Protein AF-A0A7I0J5X0-F1 (afdb_monomer)

Foldseek 3Di:
DVVLLVPADPLLNLLLLLQLLPQFWDFPLLSCQVRPDVNPVSVVSCVVSQQWDDPPGTIHGPDSVSSVVSPVPDDPVSNVVSVVSSVVSVVVPD

Structure (mmCIF, N/CA/C/O backbone):
data_AF-A0A7I0J5X0-F1
#
_entry.id   AF-A0A7I0J5X0-F1
#
loop_
_atom_site.group_PDB
_atom_site.id
_atom_site.type_symbol
_atom_site.label_atom_id
_atom_site.label_alt_id
_atom_site.label_comp_id
_atom_site.label_asym_id
_atom_site.label_entity_id
_atom_site.label_seq_id
_atom_site.pdbx_PDB_ins_code
_atom_site.Cartn_x
_atom_site.Cartn_y
_atom_site.Cartn_z
_atom_site.occupancy
_atom_site.B_iso_or_equiv
_atom_site.auth_seq_id
_atom_site.auth_comp_id
_atom_site.auth_asym_id
_atom_site.auth_atom_id
_atom_site.pdbx_PDB_model_num
ATOM 1 N N . VAL A 1 1 ? 12.648 -5.788 -6.626 1.00 71.81 1 VAL A N 1
ATOM 2 C CA . VAL A 1 1 ? 11.347 -5.218 -6.196 1.00 71.81 1 VAL A CA 1
ATOM 3 C C . VAL A 1 1 ? 11.176 -3.804 -6.726 1.00 71.81 1 VAL A C 1
ATOM 5 O O . VAL A 1 1 ? 10.257 -3.608 -7.502 1.00 71.81 1 VAL A O 1
ATOM 8 N N . LEU A 1 2 ? 12.074 -2.864 -6.403 1.00 74.12 2 LEU A N 1
ATOM 9 C CA . LEU A 1 2 ? 11.989 -1.469 -6.871 1.00 74.12 2 LEU A CA 1
ATOM 10 C C . LEU A 1 2 ? 11.906 -1.343 -8.402 1.00 74.12 2 LEU A C 1
ATOM 12 O O . LEU A 1 2 ? 10.944 -0.778 -8.896 1.00 74.12 2 LEU A O 1
ATOM 16 N N . ALA A 1 3 ? 12.775 -2.032 -9.149 1.00 80.19 3 ALA A N 1
ATOM 17 C CA . ALA A 1 3 ? 12.697 -2.073 -10.617 1.00 80.19 3 ALA A CA 1
ATOM 18 C C . ALA A 1 3 ? 11.378 -2.654 -11.173 1.00 80.19 3 ALA A C 1
ATOM 20 O O . ALA A 1 3 ? 11.012 -2.388 -12.309 1.00 80.19 3 ALA A O 1
ATOM 21 N N . ARG A 1 4 ? 10.648 -3.475 -10.401 1.00 82.06 4 ARG A N 1
ATOM 22 C CA . ARG A 1 4 ? 9.308 -3.943 -10.804 1.00 82.06 4 ARG A CA 1
ATOM 23 C C . ARG A 1 4 ? 8.247 -2.891 -10.491 1.00 82.06 4 ARG A C 1
ATOM 25 O O . ARG A 1 4 ? 7.351 -2.710 -11.301 1.00 82.06 4 ARG A O 1
ATOM 32 N N . ALA A 1 5 ? 8.379 -2.200 -9.359 1.00 82.06 5 ALA A N 1
ATOM 33 C CA . ALA A 1 5 ? 7.503 -1.102 -8.972 1.00 82.06 5 ALA A CA 1
ATOM 34 C C . ALA A 1 5 ? 7.627 0.107 -9.917 1.00 82.06 5 ALA A C 1
ATOM 36 O O . ALA A 1 5 ? 6.630 0.760 -10.184 1.00 82.06 5 ALA A O 1
ATOM 37 N N . GLU A 1 6 ? 8.811 0.375 -10.471 1.00 85.12 6 GLU A N 1
ATOM 38 C CA . GLU A 1 6 ? 9.036 1.436 -11.470 1.00 85.12 6 GLU A CA 1
ATOM 39 C C . GLU A 1 6 ? 8.360 1.168 -12.821 1.00 85.12 6 GLU A C 1
ATOM 41 O O . GLU A 1 6 ? 8.099 2.102 -13.570 1.00 85.12 6 GLU A O 1
ATOM 46 N N . ARG A 1 7 ? 8.055 -0.098 -13.134 1.00 88.81 7 ARG A N 1
ATOM 47 C CA . ARG A 1 7 ? 7.328 -0.479 -14.357 1.00 88.81 7 ARG A CA 1
ATOM 48 C C . ARG A 1 7 ? 5.812 -0.382 -14.206 1.00 88.81 7 ARG A C 1
ATOM 50 O O . ARG A 1 7 ? 5.109 -0.631 -15.180 1.00 88.81 7 ARG A O 1
ATOM 57 N N . LEU A 1 8 ? 5.324 -0.091 -13.000 1.00 91.75 8 LEU A N 1
ATOM 58 C CA . LEU A 1 8 ? 3.900 0.081 -12.760 1.00 91.75 8 LEU A CA 1
ATOM 59 C C . LEU A 1 8 ? 3.410 1.387 -13.375 1.00 91.75 8 LEU A C 1
ATOM 61 O O . LEU A 1 8 ? 4.120 2.396 -13.385 1.00 91.75 8 LEU A O 1
ATOM 65 N N . SER A 1 9 ? 2.151 1.394 -13.799 1.00 92.50 9 SER A N 1
ATOM 66 C CA . SER A 1 9 ? 1.440 2.636 -14.063 1.00 92.50 9 SER A CA 1
ATOM 67 C C . SER A 1 9 ? 1.471 3.554 -12.824 1.00 92.50 9 SER A C 1
ATOM 69 O O . SER A 1 9 ? 1.522 3.071 -11.685 1.00 92.50 9 SER A O 1
ATOM 71 N N . PRO A 1 10 ? 1.386 4.889 -12.989 1.00 90.25 10 PRO A N 1
ATOM 72 C CA . PRO A 1 10 ? 1.370 5.816 -11.852 1.00 90.25 10 PRO A CA 1
ATOM 73 C C . PRO A 1 10 ? 0.259 5.514 -10.831 1.00 90.25 10 PRO A C 1
ATOM 75 O O . PRO A 1 10 ? 0.443 5.687 -9.624 1.00 90.25 10 PRO A O 1
ATOM 78 N N . GLY A 1 11 ? -0.885 5.017 -11.315 1.00 89.56 11 GLY A N 1
ATOM 79 C CA . GLY A 1 11 ? -1.996 4.564 -10.483 1.00 89.56 11 GLY A CA 1
ATOM 80 C C . GLY A 1 11 ? -1.639 3.332 -9.653 1.00 89.56 11 GLY A C 1
ATOM 81 O O . GLY A 1 11 ? -1.759 3.360 -8.431 1.00 89.56 11 GLY A O 1
ATOM 82 N N . ALA A 1 12 ? -1.123 2.279 -10.290 1.00 91.88 12 ALA A N 1
ATOM 83 C CA . ALA A 1 12 ? -0.699 1.065 -9.596 1.00 91.88 12 ALA A CA 1
ATOM 84 C C . ALA A 1 12 ? 0.460 1.315 -8.621 1.00 91.88 12 ALA A C 1
ATOM 86 O O . ALA A 1 12 ? 0.451 0.790 -7.508 1.00 91.88 12 ALA A O 1
ATOM 87 N N . ARG A 1 13 ? 1.411 2.195 -8.962 1.00 92.69 13 ARG A N 1
ATOM 88 C CA . ARG A 1 13 ? 2.467 2.614 -8.029 1.00 92.69 13 ARG A CA 1
ATOM 89 C C . ARG A 1 13 ? 1.885 3.278 -6.780 1.00 92.69 13 ARG A C 1
ATOM 91 O O . ARG A 1 13 ? 2.295 2.923 -5.677 1.00 92.69 13 ARG A O 1
ATOM 98 N N . SER A 1 14 ? 0.910 4.172 -6.956 1.00 90.31 14 SER A N 1
ATOM 99 C CA . SER A 1 14 ? 0.222 4.845 -5.845 1.00 90.31 14 SER A CA 1
ATOM 100 C C . SER A 1 14 ? -0.553 3.859 -4.964 1.00 90.31 14 SER A C 1
ATOM 102 O O . SER A 1 14 ? -0.563 4.007 -3.744 1.00 90.31 14 SER A O 1
ATOM 104 N N . MET A 1 15 ? -1.164 2.826 -5.558 1.00 90.88 15 MET A N 1
ATOM 105 C CA . MET A 1 15 ? -1.806 1.746 -4.800 1.00 90.88 15 MET A CA 1
ATOM 106 C C . MET A 1 15 ? -0.788 0.923 -4.018 1.00 90.88 15 MET A C 1
ATOM 108 O O . MET A 1 15 ? -0.994 0.638 -2.843 1.00 90.88 15 MET A O 1
ATOM 112 N N . LEU A 1 16 ? 0.335 0.570 -4.643 1.00 93.19 16 LEU A N 1
ATOM 113 C CA . LEU A 1 16 ? 1.398 -0.178 -3.981 1.00 93.19 16 LEU A CA 1
ATOM 114 C C . LEU A 1 16 ? 1.963 0.593 -2.777 1.00 93.19 16 LEU A C 1
ATOM 116 O O . LEU A 1 16 ? 2.227 -0.001 -1.734 1.00 93.19 16 LEU A O 1
ATOM 120 N N . ASP A 1 17 ? 2.108 1.912 -2.911 1.00 93.06 17 ASP A N 1
ATOM 121 C CA . ASP A 1 17 ? 2.513 2.810 -1.827 1.00 93.06 17 ASP A CA 1
ATOM 122 C C . ASP A 1 17 ? 1.498 2.810 -0.677 1.00 93.06 17 ASP A C 1
ATOM 124 O O . ASP A 1 17 ? 1.889 2.646 0.481 1.00 93.06 17 ASP A O 1
ATOM 128 N N . ALA A 1 18 ? 0.203 2.900 -0.986 1.00 91.38 18 ALA A N 1
ATOM 129 C CA . ALA A 1 18 ? -0.863 2.832 0.011 1.00 91.38 18 ALA A CA 1
ATOM 130 C C . ALA A 1 18 ? -0.903 1.478 0.740 1.00 91.38 18 ALA A C 1
ATOM 132 O O . ALA A 1 18 ? -1.048 1.441 1.957 1.00 91.38 18 ALA A O 1
ATOM 133 N N . VAL A 1 19 ? -0.719 0.358 0.034 1.00 93.50 19 VAL A N 1
ATOM 134 C CA . VAL A 1 19 ? -0.675 -0.977 0.661 1.00 93.50 19 VAL A CA 1
ATOM 135 C C . VAL A 1 19 ? 0.581 -1.132 1.533 1.00 93.50 19 VAL A C 1
ATOM 137 O O . VAL A 1 19 ? 0.568 -1.875 2.511 1.00 93.50 19 VAL A O 1
ATOM 140 N N . SER A 1 20 ? 1.678 -0.427 1.224 1.00 94.69 20 SER A N 1
ATOM 141 C CA . SER A 1 20 ? 2.965 -0.6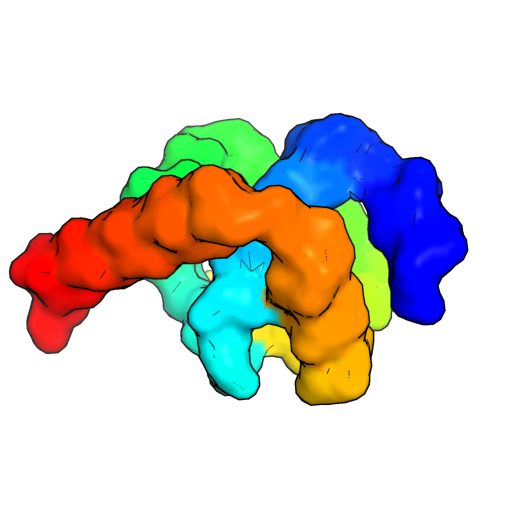17 1.913 1.00 94.69 20 SER A CA 1
ATOM 142 C C . SER A 1 20 ? 2.951 -0.244 3.395 1.00 94.69 20 SER A C 1
ATOM 144 O O . SER A 1 20 ? 3.742 -0.801 4.158 1.00 94.69 20 SER A O 1
ATOM 146 N N . VAL A 1 21 ? 2.035 0.630 3.826 1.00 93.44 21 VAL A N 1
ATOM 147 C CA . VAL A 1 21 ? 1.907 1.016 5.241 1.00 93.44 21 VAL A CA 1
ATOM 148 C C . VAL A 1 21 ? 1.188 -0.036 6.095 1.00 93.44 21 VAL A C 1
ATOM 150 O O . VAL A 1 21 ? 1.184 0.082 7.315 1.00 93.44 21 VAL A O 1
ATOM 153 N N . PHE A 1 22 ? 0.629 -1.088 5.485 1.00 91.31 22 PHE A N 1
ATOM 154 C CA . PHE A 1 22 ? -0.029 -2.191 6.190 1.00 91.31 22 PHE A CA 1
ATOM 155 C C . PHE A 1 22 ? 0.956 -3.347 6.433 1.00 91.31 22 PHE A C 1
ATOM 157 O O . PHE A 1 22 ? 1.332 -4.028 5.480 1.00 91.31 22 PHE A O 1
ATOM 164 N N . PRO A 1 23 ? 1.367 -3.642 7.684 1.00 83.38 23 PRO A N 1
ATOM 165 C CA . PRO A 1 23 ? 2.458 -4.586 7.963 1.00 83.38 23 PRO A CA 1
ATOM 166 C C . PRO A 1 23 ? 2.198 -6.048 7.582 1.00 83.38 23 PRO A C 1
ATOM 168 O O . PRO A 1 23 ? 3.138 -6.831 7.507 1.00 83.38 23 PRO A O 1
ATOM 171 N N . ARG A 1 24 ? 0.935 -6.451 7.415 1.00 85.44 24 ARG A N 1
ATOM 172 C CA . ARG A 1 24 ? 0.553 -7.841 7.113 1.00 85.44 24 ARG A CA 1
ATOM 173 C C . ARG A 1 24 ? -0.345 -7.907 5.896 1.00 85.44 24 ARG A C 1
ATOM 175 O O . ARG A 1 24 ? 0.020 -8.501 4.891 1.00 85.44 24 ARG A O 1
ATOM 182 N N . ARG A 1 25 ? -1.519 -7.300 6.014 1.00 90.00 25 ARG A N 1
ATOM 183 C CA . ARG A 1 25 ? -2.577 -7.334 5.018 1.00 90.00 25 ARG A CA 1
ATOM 184 C C . ARG A 1 25 ? -3.312 -6.006 5.045 1.00 90.00 25 ARG A C 1
ATOM 186 O O . ARG A 1 25 ? -3.545 -5.463 6.123 1.00 90.00 25 ARG A O 1
ATOM 193 N N . ALA A 1 26 ? -3.648 -5.510 3.867 1.00 90.62 26 ALA A N 1
ATOM 194 C CA . ALA A 1 26 ? -4.582 -4.421 3.685 1.00 90.62 26 ALA A CA 1
ATOM 195 C C . ALA A 1 26 ? -5.923 -5.023 3.258 1.00 90.62 26 ALA A C 1
ATOM 197 O O . ALA A 1 26 ? -6.053 -5.535 2.143 1.00 90.62 26 ALA A O 1
ATOM 198 N N . ASP A 1 27 ? -6.899 -5.012 4.157 1.00 89.62 27 ASP A N 1
ATOM 199 C CA . ASP A 1 27 ? -8.229 -5.529 3.853 1.00 89.62 27 ASP A CA 1
ATOM 200 C C . ASP A 1 27 ? -8.932 -4.654 2.805 1.00 89.62 27 ASP A C 1
ATOM 202 O O . ASP A 1 27 ? -8.692 -3.445 2.705 1.00 89.62 27 ASP A O 1
ATOM 206 N N . ALA A 1 28 ? -9.814 -5.258 2.007 1.00 84.81 28 ALA A N 1
ATOM 207 C CA . ALA A 1 28 ? -10.490 -4.572 0.907 1.00 84.81 28 ALA A CA 1
ATOM 208 C C . ALA A 1 28 ? -11.334 -3.378 1.388 1.00 84.81 28 ALA A C 1
ATOM 210 O O . ALA A 1 28 ? -11.375 -2.343 0.720 1.00 84.81 28 ALA A O 1
ATOM 211 N N . TRP A 1 29 ? -11.953 -3.489 2.569 1.00 84.56 29 TRP A N 1
ATOM 212 C CA . TRP A 1 29 ? -12.720 -2.402 3.181 1.00 84.56 29 TRP A CA 1
ATOM 213 C C . TRP A 1 29 ? -11.824 -1.199 3.524 1.00 84.56 29 TRP A C 1
ATOM 215 O O . TRP A 1 29 ? -12.193 -0.059 3.241 1.00 84.56 29 TRP A O 1
ATOM 225 N N . ALA A 1 30 ? -10.608 -1.439 4.027 1.00 84.00 30 ALA A N 1
ATOM 226 C CA . ALA A 1 30 ? -9.654 -0.380 4.345 1.00 84.00 30 ALA A CA 1
ATOM 227 C C . ALA A 1 30 ? -9.158 0.291 3.059 1.00 84.00 30 ALA A C 1
ATOM 229 O O . ALA A 1 30 ? -9.141 1.516 2.943 1.00 84.00 30 ALA A O 1
ATOM 230 N N . LEU A 1 31 ? -8.824 -0.511 2.044 1.00 81.81 31 LEU A N 1
ATOM 231 C CA . LEU A 1 31 ? -8.373 -0.006 0.748 1.00 81.81 31 LEU A CA 1
ATOM 232 C C . LEU A 1 31 ? -9.444 0.806 0.015 1.00 81.81 31 LEU A C 1
ATOM 234 O O . LEU A 1 31 ? -9.100 1.768 -0.669 1.00 81.81 31 LEU A O 1
ATOM 238 N N . SER A 1 32 ? -10.728 0.484 0.191 1.00 77.44 32 SER A N 1
ATOM 239 C CA . SER A 1 32 ? -11.831 1.272 -0.371 1.00 77.44 32 SER A CA 1
ATOM 240 C C . SER A 1 32 ? -11.787 2.732 0.103 1.00 77.44 32 SER A C 1
ATOM 242 O O . SER A 1 32 ? -11.885 3.647 -0.717 1.00 77.44 32 SER A O 1
ATOM 244 N N . GLY A 1 33 ? -11.549 2.958 1.401 1.00 71.00 33 GLY A N 1
ATOM 245 C CA . GLY A 1 33 ? -11.401 4.302 1.975 1.00 71.00 33 GLY A CA 1
ATOM 246 C C . GLY A 1 33 ? -10.116 5.023 1.545 1.00 71.00 33 GLY A C 1
ATOM 247 O O . GLY A 1 33 ? -10.082 6.251 1.462 1.00 71.00 33 GLY A O 1
ATOM 248 N N . LEU A 1 34 ? -9.056 4.277 1.218 1.00 71.75 34 LEU A N 1
ATOM 249 C CA . LEU A 1 34 ? -7.777 4.845 0.778 1.00 71.75 34 LEU A CA 1
ATOM 250 C C . LEU A 1 34 ? -7.736 5.212 -0.713 1.00 71.75 34 LEU A C 1
ATOM 252 O O . LEU A 1 34 ? -7.059 6.184 -1.072 1.00 71.75 34 LEU A O 1
ATOM 256 N N . CYS A 1 35 ? -8.416 4.439 -1.563 1.00 68.31 35 CYS A N 1
ATOM 257 C CA . CYS A 1 35 ? -8.099 4.360 -2.990 1.00 68.31 35 C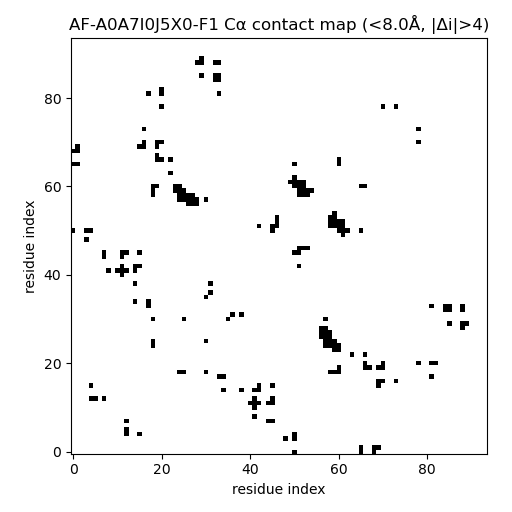YS A CA 1
ATOM 258 C C . CYS A 1 35 ? -9.270 4.673 -3.941 1.00 68.31 35 CYS A C 1
ATOM 260 O O . CYS A 1 35 ? -9.034 4.936 -5.122 1.00 68.31 35 CYS A O 1
ATOM 262 N N . GLY A 1 36 ? -10.515 4.695 -3.453 1.00 67.38 36 GLY A N 1
ATOM 263 C CA . GLY A 1 36 ? -11.699 4.956 -4.279 1.00 67.38 36 GLY A CA 1
ATOM 264 C C . GLY A 1 36 ? -11.958 3.898 -5.371 1.00 67.38 36 GLY A C 1
ATOM 265 O O . GLY A 1 36 ? -11.322 2.849 -5.428 1.00 67.38 36 GLY A O 1
ATOM 266 N N . ILE A 1 37 ? -12.912 4.175 -6.269 1.00 56.78 37 ILE A N 1
ATOM 267 C CA . ILE A 1 37 ? -13.478 3.199 -7.232 1.00 56.78 37 ILE A CA 1
ATOM 268 C C . ILE A 1 37 ? -12.465 2.742 -8.309 1.00 56.78 37 ILE A C 1
ATOM 270 O O . ILE A 1 37 ? -12.563 1.631 -8.826 1.00 56.78 37 ILE A O 1
ATOM 274 N N . ALA A 1 38 ? -11.450 3.554 -8.629 1.00 58.59 38 ALA A N 1
ATOM 275 C CA . ALA A 1 38 ? -10.443 3.238 -9.654 1.00 58.59 38 ALA A CA 1
ATOM 276 C C . ALA A 1 38 ? -9.368 2.219 -9.204 1.00 58.59 38 ALA A C 1
ATOM 278 O O . ALA A 1 38 ? -8.479 1.873 -9.986 1.00 58.59 38 ALA A O 1
ATOM 279 N N . ALA A 1 39 ? -9.443 1.728 -7.963 1.00 74.12 39 ALA A N 1
ATOM 280 C CA . ALA A 1 39 ? -8.402 0.917 -7.335 1.00 74.12 39 ALA A CA 1
ATOM 281 C C . ALA A 1 39 ? -8.267 -0.506 -7.908 1.00 74.12 39 ALA A C 1
ATOM 283 O O . ALA A 1 39 ? -7.168 -1.058 -7.915 1.00 74.12 39 ALA A O 1
ATOM 284 N N . ALA A 1 40 ? -9.349 -1.109 -8.414 1.00 80.62 40 ALA A N 1
ATOM 285 C CA . ALA A 1 40 ? -9.355 -2.530 -8.781 1.00 80.62 40 ALA A CA 1
ATOM 286 C C . ALA A 1 40 ? -8.360 -2.871 -9.908 1.00 80.62 40 ALA A C 1
ATOM 288 O O . ALA A 1 40 ? -7.555 -3.790 -9.771 1.00 80.62 40 ALA A O 1
ATOM 289 N N . GLY A 1 41 ? -8.354 -2.097 -11.001 1.00 86.12 41 GLY A N 1
ATOM 290 C CA . GLY A 1 41 ? -7.424 -2.326 -12.117 1.00 86.12 41 GLY A CA 1
ATOM 291 C C . GLY A 1 41 ? -5.959 -2.086 -11.734 1.00 86.12 41 GLY A C 1
ATOM 292 O O . GLY A 1 41 ? -5.065 -2.803 -12.175 1.00 86.12 41 GLY A O 1
ATOM 293 N N . GLN A 1 42 ? -5.718 -1.113 -10.857 1.00 90.69 42 GLN A N 1
ATOM 294 C CA . GLN A 1 42 ? -4.387 -0.757 -10.367 1.00 90.69 42 GLN A CA 1
ATOM 295 C C . GLN A 1 42 ? -3.823 -1.825 -9.413 1.00 90.69 42 GLN A C 1
ATOM 297 O O . GLN A 1 42 ? -2.639 -2.153 -9.473 1.00 90.69 42 GLN A O 1
ATOM 302 N N . LEU A 1 43 ? -4.669 -2.409 -8.559 1.00 90.25 43 LEU A N 1
ATOM 303 C CA . LEU A 1 43 ? -4.296 -3.524 -7.686 1.00 90.25 43 LEU A CA 1
ATOM 304 C C . LEU A 1 43 ? -4.053 -4.807 -8.489 1.00 90.25 43 LEU A C 1
ATOM 306 O O . LEU A 1 43 ? -3.061 -5.49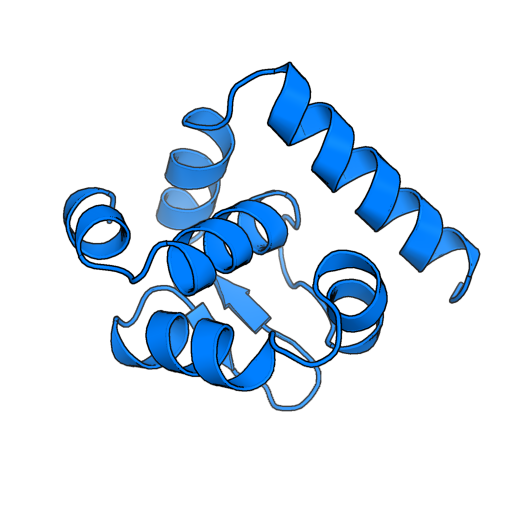4 -8.243 1.00 90.25 43 LEU A O 1
ATOM 310 N N . ALA A 1 44 ? -4.878 -5.084 -9.503 1.00 90.69 44 ALA A N 1
ATOM 311 C CA . ALA A 1 44 ? -4.667 -6.208 -10.414 1.00 90.69 44 ALA A CA 1
ATOM 312 C C . ALA A 1 44 ? -3.315 -6.114 -11.146 1.00 90.69 44 ALA A C 1
ATOM 314 O O . ALA A 1 44 ? -2.613 -7.116 -11.297 1.00 90.69 44 ALA A O 1
ATOM 315 N N . GLU A 1 45 ? -2.893 -4.908 -11.538 1.00 93.88 45 GLU A N 1
ATOM 316 C CA . GLU A 1 45 ? -1.567 -4.683 -12.117 1.00 93.88 45 GLU A CA 1
ATOM 317 C C . GLU A 1 45 ? -0.450 -5.065 -11.128 1.00 93.88 45 GLU A C 1
ATOM 319 O O . GLU A 1 45 ? 0.449 -5.837 -11.474 1.00 93.88 45 GLU A O 1
ATOM 324 N N . CYS A 1 46 ? -0.536 -4.615 -9.872 1.00 93.50 46 CYS A N 1
ATOM 325 C CA . CYS A 1 46 ? 0.416 -4.978 -8.816 1.00 93.50 46 CYS A CA 1
ATOM 326 C C . CYS A 1 46 ? 0.501 -6.497 -8.581 1.00 93.50 46 CYS A C 1
ATOM 328 O O . CYS A 1 46 ? 1.596 -7.026 -8.351 1.00 93.50 46 CYS A O 1
ATOM 330 N N . VAL A 1 47 ? -0.633 -7.201 -8.662 1.00 94.25 47 VAL A N 1
ATOM 331 C CA . VAL A 1 47 ? -0.699 -8.668 -8.564 1.00 94.25 47 VAL A CA 1
ATOM 332 C C . VAL A 1 47 ? -0.041 -9.323 -9.779 1.00 94.25 47 VAL A C 1
ATOM 334 O O . VAL A 1 47 ? 0.809 -10.196 -9.618 1.00 94.25 47 VAL A O 1
ATOM 337 N N . SER A 1 48 ? -0.339 -8.858 -10.997 1.00 93.62 48 SER A N 1
ATOM 338 C CA . SER A 1 48 ? 0.266 -9.388 -12.231 1.00 93.62 48 SER A CA 1
ATOM 339 C C . SER A 1 48 ? 1.788 -9.195 -12.293 1.00 93.62 48 SER A C 1
ATOM 341 O O . SER A 1 48 ? 2.505 -10.039 -12.828 1.00 93.62 48 SER A O 1
ATOM 343 N N . GLN A 1 49 ? 2.310 -8.123 -11.683 1.00 92.88 49 GLN A N 1
ATOM 344 C CA . GLN A 1 49 ? 3.751 -7.890 -11.522 1.00 92.88 49 GLN A CA 1
ATOM 345 C C . GLN A 1 49 ? 4.381 -8.718 -10.383 1.00 92.88 49 GLN A C 1
ATOM 347 O O . GLN A 1 49 ? 5.595 -8.637 -10.152 1.00 92.88 49 GLN A O 1
ATOM 352 N N . GLY A 1 50 ? 3.579 -9.514 -9.668 1.00 93.38 50 GLY A N 1
ATOM 353 C CA . GLY A 1 50 ? 4.004 -10.378 -8.569 1.00 93.38 50 GLY A CA 1
ATOM 354 C C . GLY A 1 50 ? 4.476 -9.611 -7.334 1.00 93.38 50 GLY A C 1
ATOM 355 O O . GLY A 1 50 ? 5.350 -10.097 -6.613 1.00 93.38 50 GLY A O 1
ATOM 356 N N . LEU A 1 51 ? 3.976 -8.388 -7.134 1.00 94.12 51 LEU A N 1
ATOM 357 C CA . LEU A 1 51 ? 4.304 -7.546 -5.980 1.00 94.12 51 LEU A CA 1
ATOM 358 C C . LEU A 1 51 ? 3.303 -7.752 -4.841 1.00 94.12 51 LEU A C 1
ATOM 360 O O . LEU A 1 51 ? 3.708 -7.819 -3.678 1.00 94.12 51 LEU A O 1
ATOM 364 N N . LEU A 1 52 ? 2.026 -7.896 -5.195 1.00 94.88 52 LEU A N 1
ATOM 365 C CA . LEU A 1 52 ? 0.943 -8.190 -4.269 1.00 94.88 52 LEU A CA 1
ATOM 366 C C . LEU A 1 52 ? 0.371 -9.589 -4.502 1.00 94.88 52 LEU A C 1
ATOM 368 O O . LEU A 1 52 ? 0.465 -10.152 -5.592 1.00 94.88 52 LEU A O 1
ATOM 372 N N . GLU A 1 53 ? -0.243 -10.116 -3.456 1.00 95.06 53 GLU A N 1
ATOM 373 C CA . GLU A 1 53 ? -1.122 -11.275 -3.477 1.00 95.06 53 GLU A CA 1
ATOM 374 C C . GLU A 1 53 ? -2.543 -10.808 -3.190 1.00 95.06 53 GLU A C 1
ATOM 376 O O . GLU A 1 53 ? -2.758 -9.985 -2.296 1.00 95.06 53 GLU A O 1
ATOM 381 N N . ASP A 1 54 ? -3.482 -11.321 -3.978 1.00 93.69 54 ASP A N 1
ATOM 382 C CA . ASP A 1 54 ? -4.913 -11.101 -3.813 1.00 93.69 54 ASP A CA 1
ATOM 383 C C . ASP A 1 54 ? -5.519 -12.303 -3.083 1.00 93.69 54 ASP A C 1
ATOM 385 O O . ASP A 1 54 ? -5.343 -13.448 -3.503 1.00 93.69 54 ASP A O 1
ATOM 389 N N . PHE A 1 55 ? -6.208 -12.030 -1.980 1.00 90.75 55 PHE A N 1
ATOM 390 C CA . PHE A 1 55 ? -6.893 -13.027 -1.159 1.00 90.75 55 PHE A CA 1
ATOM 391 C C . PHE A 1 55 ? -8.422 -12.981 -1.338 1.00 90.75 55 PHE A C 1
ATOM 393 O O . PHE A 1 55 ? -9.128 -13.744 -0.688 1.00 90.75 55 PHE A O 1
ATOM 400 N N . GLY A 1 56 ? -8.948 -12.099 -2.195 1.00 88.25 56 GLY A N 1
ATOM 401 C CA . GLY A 1 56 ? -10.380 -11.888 -2.432 1.00 88.25 56 GLY A CA 1
ATOM 402 C C . GLY A 1 56 ? -11.006 -10.831 -1.517 1.00 88.25 56 GLY A C 1
ATOM 403 O O . GLY A 1 56 ? -11.733 -9.961 -1.988 1.00 88.25 56 GLY A O 1
ATOM 404 N N . ASP A 1 57 ? -10.687 -10.849 -0.223 1.00 88.50 57 ASP A N 1
ATOM 405 C CA . ASP A 1 57 ? -11.142 -9.867 0.780 1.00 88.50 57 ASP A CA 1
ATOM 406 C C . ASP A 1 57 ? -10.032 -8.890 1.221 1.00 88.50 57 ASP A C 1
ATOM 408 O O . ASP A 1 57 ? -10.192 -8.117 2.165 1.00 88.50 57 ASP A O 1
ATOM 412 N N . GLY A 1 58 ? -8.896 -8.876 0.518 1.00 90.81 58 GLY A N 1
ATOM 413 C CA . GLY A 1 58 ? -7.785 -7.967 0.794 1.00 90.81 58 GLY A CA 1
ATOM 414 C C . GLY A 1 58 ? -6.499 -8.362 0.084 1.00 90.81 58 GLY A C 1
ATOM 415 O O . GLY A 1 58 ? -6.409 -9.430 -0.518 1.00 90.81 58 GLY A O 1
ATOM 416 N N . TYR A 1 59 ? -5.483 -7.515 0.215 1.00 93.88 59 TYR A N 1
ATOM 417 C CA . TYR A 1 59 ? -4.203 -7.650 -0.471 1.00 93.88 59 TYR A CA 1
ATOM 418 C C . TYR A 1 59 ? -3.048 -7.672 0.525 1.00 93.88 59 TYR A C 1
ATOM 420 O O . TYR A 1 59 ? -3.066 -6.969 1.536 1.00 93.88 59 TYR A O 1
ATOM 428 N N . ALA A 1 60 ? -2.005 -8.438 0.226 1.00 94.56 60 ALA A N 1
ATOM 429 C CA . ALA A 1 60 ? -0.752 -8.392 0.976 1.00 94.56 60 ALA A CA 1
ATOM 430 C C . ALA A 1 60 ? 0.443 -8.318 0.036 1.00 94.56 60 ALA A C 1
ATOM 432 O O . ALA A 1 60 ? 0.372 -8.721 -1.122 1.00 94.56 60 ALA A O 1
ATOM 433 N N . PHE A 1 61 ? 1.573 -7.837 0.544 1.00 95.69 61 PHE A N 1
ATOM 434 C CA . PHE A 1 61 ? 2.828 -7.999 -0.174 1.00 95.69 61 PHE A CA 1
ATOM 435 C C . PHE A 1 61 ? 3.248 -9.462 -0.147 1.00 95.69 61 PHE A C 1
ATOM 437 O O . PHE A 1 61 ? 3.331 -10.065 0.920 1.00 95.69 61 PHE A O 1
ATOM 444 N N . ARG A 1 62 ? 3.641 -9.990 -1.310 1.00 94.00 62 ARG A N 1
ATOM 445 C CA . ARG A 1 62 ? 4.227 -11.336 -1.410 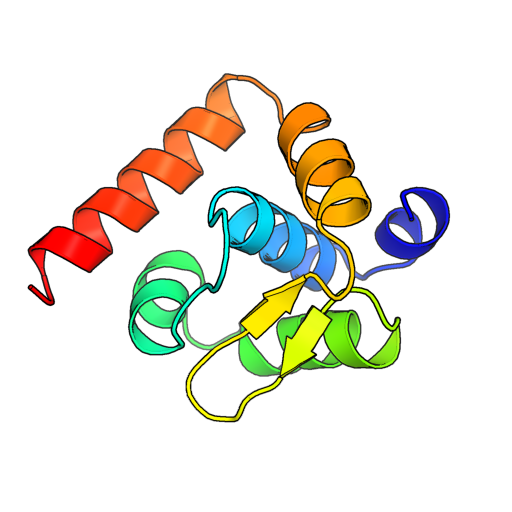1.00 94.00 62 ARG A CA 1
ATOM 446 C C . ARG A 1 62 ? 5.476 -11.499 -0.536 1.00 94.00 62 ARG A C 1
ATOM 448 O O . ARG A 1 62 ? 5.800 -12.589 -0.071 1.00 94.00 62 ARG A O 1
ATOM 455 N N . HIS A 1 63 ? 6.215 -10.409 -0.332 1.00 94.12 63 HIS A N 1
ATOM 456 C CA . HIS A 1 63 ? 7.435 -10.408 0.465 1.00 94.12 63 HIS A CA 1
ATOM 457 C C . HIS A 1 63 ? 7.478 -9.208 1.411 1.00 94.12 63 HIS A C 1
ATOM 459 O O . HIS A 1 63 ? 7.424 -8.061 0.972 1.00 94.12 63 HIS A O 1
ATOM 465 N N . GLU A 1 64 ? 7.703 -9.458 2.699 1.00 92.81 64 GLU A N 1
ATOM 466 C CA . GLU A 1 64 ? 7.809 -8.396 3.711 1.00 92.81 64 GLU A CA 1
ATOM 467 C C . GLU A 1 64 ? 8.978 -7.429 3.437 1.00 92.81 64 GLU A C 1
ATOM 469 O O . GLU A 1 64 ? 8.871 -6.222 3.640 1.00 92.81 64 GLU A O 1
ATOM 474 N N . ILE A 1 65 ? 10.090 -7.927 2.885 1.00 93.94 65 ILE A N 1
ATOM 475 C CA . ILE A 1 65 ? 11.222 -7.077 2.477 1.00 93.94 65 ILE A CA 1
ATOM 476 C C . ILE A 1 65 ? 10.803 -6.110 1.359 1.00 93.94 65 ILE A C 1
ATOM 478 O O . ILE A 1 65 ? 11.229 -4.955 1.344 1.00 93.94 65 ILE A O 1
ATOM 482 N N . ALA A 1 66 ? 9.948 -6.561 0.433 1.00 92.94 66 ALA A N 1
ATOM 483 C CA . ALA A 1 66 ? 9.424 -5.718 -0.635 1.00 92.94 66 ALA A CA 1
ATOM 484 C C . ALA A 1 66 ? 8.555 -4.595 -0.065 1.00 92.94 66 ALA A C 1
ATOM 486 O O . ALA A 1 66 ? 8.759 -3.436 -0.422 1.00 92.94 66 ALA A O 1
ATOM 487 N N . ARG A 1 67 ? 7.653 -4.936 0.863 1.00 95.56 67 ARG A N 1
ATOM 488 C CA . ARG A 1 67 ? 6.804 -3.972 1.566 1.00 95.56 67 ARG A CA 1
ATOM 489 C C . ARG A 1 67 ? 7.637 -2.882 2.231 1.00 95.56 67 ARG A C 1
ATOM 491 O O . ARG 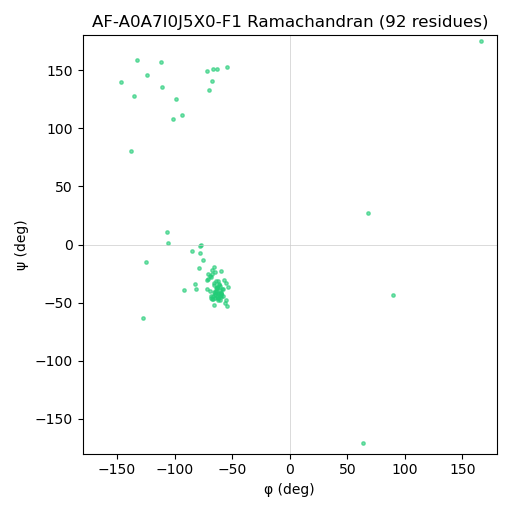A 1 67 ? 7.428 -1.705 1.954 1.00 95.56 67 ARG A O 1
ATOM 498 N N . ARG A 1 68 ? 8.627 -3.274 3.042 1.00 94.50 68 ARG A N 1
ATOM 499 C CA . ARG A 1 68 ? 9.518 -2.336 3.744 1.00 94.50 68 ARG A CA 1
ATOM 500 C C . ARG A 1 68 ? 10.287 -1.436 2.788 1.00 94.50 68 ARG A C 1
ATOM 502 O O . ARG A 1 68 ? 10.402 -0.247 3.050 1.00 94.50 68 ARG A O 1
ATOM 509 N N . ALA A 1 69 ? 10.792 -1.978 1.681 1.00 93.81 69 ALA A N 1
ATOM 510 C CA . ALA A 1 69 ? 11.507 -1.180 0.689 1.00 93.81 69 ALA A CA 1
ATOM 511 C C . ALA A 1 69 ? 10.609 -0.102 0.059 1.00 93.81 69 ALA A C 1
ATOM 513 O O . ALA A 1 69 ? 11.053 1.030 -0.111 1.00 93.81 69 ALA A O 1
ATOM 514 N N . ILE A 1 70 ? 9.353 -0.438 -0.256 1.00 94.19 70 ILE A N 1
ATOM 515 C CA . ILE A 1 70 ? 8.378 0.530 -0.773 1.00 94.19 70 ILE A CA 1
ATOM 516 C C . ILE A 1 70 ? 8.012 1.562 0.298 1.00 94.19 70 ILE A C 1
ATOM 518 O O . ILE A 1 70 ? 8.075 2.757 0.025 1.00 94.19 70 ILE A O 1
ATOM 522 N N . GLU A 1 71 ? 7.718 1.123 1.523 1.00 94.56 71 GLU A N 1
ATOM 523 C CA . GLU A 1 71 ? 7.374 2.012 2.638 1.00 94.56 71 GLU A CA 1
ATOM 524 C C . GLU A 1 71 ? 8.510 3.002 2.954 1.00 94.56 71 GLU A C 1
ATOM 526 O O . GLU A 1 71 ? 8.269 4.185 3.190 1.00 94.56 71 GLU A O 1
ATOM 531 N N . MET A 1 72 ? 9.764 2.538 2.931 1.00 93.56 72 MET A N 1
ATOM 532 C CA . MET A 1 72 ? 10.949 3.371 3.161 1.00 93.56 72 MET A CA 1
ATOM 533 C C . MET A 1 72 ? 11.238 4.342 2.015 1.00 93.56 72 MET A C 1
ATOM 535 O O . MET A 1 72 ? 11.865 5.374 2.247 1.00 93.56 72 MET A O 1
ATOM 539 N N . ALA A 1 73 ? 10.803 4.027 0.794 1.00 93.25 73 ALA A N 1
ATOM 540 C CA . ALA A 1 73 ? 10.927 4.925 -0.349 1.00 93.25 73 ALA A CA 1
ATOM 541 C C . ALA A 1 73 ? 9.901 6.074 -0.309 1.00 93.25 73 ALA A C 1
ATOM 543 O O . ALA A 1 73 ? 10.044 7.049 -1.050 1.00 93.25 73 ALA A O 1
ATOM 544 N N . LEU A 1 74 ? 8.878 5.991 0.551 1.00 93.44 74 LEU A N 1
ATOM 545 C CA . LEU A 1 74 ? 7.918 7.072 0.740 1.00 93.44 74 LEU A CA 1
ATOM 546 C C . LEU A 1 74 ? 8.577 8.282 1.396 1.00 93.44 74 LEU A C 1
ATOM 548 O O . LEU A 1 74 ? 9.318 8.177 2.375 1.00 93.44 74 LEU A O 1
ATOM 552 N N . THR A 1 75 ? 8.200 9.471 0.929 1.00 94.44 75 THR A N 1
ATOM 553 C CA . THR A 1 75 ? 8.516 10.690 1.673 1.00 94.44 75 THR A CA 1
ATOM 554 C C . THR A 1 75 ? 7.801 10.670 3.032 1.00 94.44 75 THR A C 1
ATOM 556 O O . THR A 1 75 ? 6.697 10.119 3.146 1.00 94.44 75 THR A O 1
ATOM 559 N N . PRO A 1 76 ? 8.362 11.314 4.074 1.00 93.62 76 PRO A N 1
ATOM 560 C CA . PRO A 1 76 ? 7.725 11.368 5.390 1.00 93.62 76 PRO A CA 1
ATOM 561 C C . PRO A 1 76 ? 6.279 11.884 5.349 1.00 93.62 76 PRO A C 1
ATOM 563 O O . PRO A 1 76 ? 5.427 11.381 6.080 1.00 93.62 76 PRO A O 1
ATOM 566 N N . SER A 1 77 ? 5.991 12.849 4.470 1.00 94.19 77 SER A N 1
ATOM 567 C CA . SER A 1 77 ? 4.651 13.414 4.282 1.00 94.19 77 SER A CA 1
ATOM 568 C C . SER A 1 77 ? 3.668 12.397 3.701 1.00 94.19 77 SER A C 1
ATOM 570 O O . SER A 1 77 ? 2.583 12.233 4.251 1.00 94.19 77 SER A O 1
ATOM 572 N N . ARG A 1 78 ? 4.057 11.659 2.651 1.00 92.12 78 ARG A N 1
ATOM 573 C CA . ARG A 1 78 ? 3.210 10.614 2.048 1.00 92.12 78 ARG A CA 1
ATOM 574 C C . ARG A 1 78 ? 2.950 9.467 3.010 1.00 92.12 78 ARG A C 1
ATOM 576 O O . ARG A 1 78 ? 1.816 9.024 3.149 1.00 92.12 78 ARG A O 1
ATOM 583 N N . ARG A 1 79 ?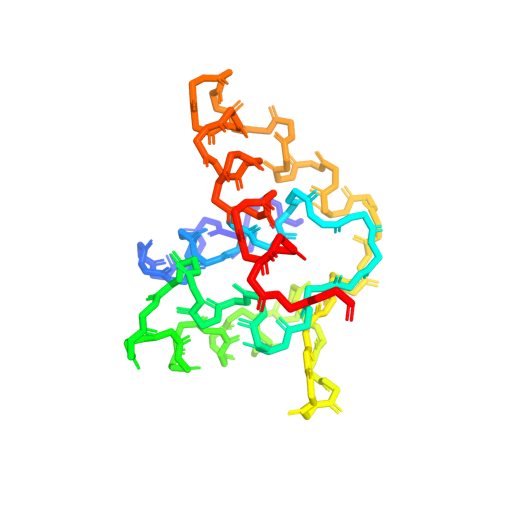 3.981 9.031 3.738 1.00 93.62 79 ARG A N 1
ATOM 584 C CA . ARG A 1 79 ? 3.817 7.993 4.758 1.00 93.62 79 ARG A CA 1
ATOM 585 C C . ARG A 1 79 ? 2.823 8.428 5.838 1.00 93.62 79 ARG A C 1
ATOM 587 O O . ARG A 1 79 ? 1.984 7.626 6.235 1.00 93.62 79 ARG A O 1
ATOM 594 N N . ARG A 1 80 ? 2.884 9.682 6.307 1.00 93.38 80 ARG A N 1
ATOM 595 C CA . ARG A 1 80 ? 1.904 10.219 7.271 1.00 93.38 80 ARG A CA 1
ATOM 596 C C . ARG A 1 80 ? 0.490 10.245 6.697 1.00 93.38 80 ARG A C 1
ATOM 598 O O . ARG A 1 80 ? -0.421 9.790 7.374 1.00 93.38 80 ARG A O 1
ATOM 605 N N . GLU A 1 81 ? 0.327 10.723 5.467 1.00 91.62 81 GLU A N 1
ATOM 606 C CA . GLU A 1 81 ? -0.968 10.781 4.782 1.00 91.62 81 GLU A CA 1
ATOM 607 C C . GLU A 1 81 ? -1.629 9.395 4.697 1.00 91.62 81 GLU A C 1
ATOM 609 O O . GLU A 1 81 ? -2.775 9.233 5.113 1.00 91.62 81 GLU A O 1
ATOM 614 N N . TYR A 1 82 ? -0.902 8.373 4.233 1.00 91.12 82 TYR A N 1
ATOM 615 C CA . TYR A 1 82 ? -1.445 7.014 4.141 1.00 91.12 82 TYR A CA 1
ATOM 616 C C . TYR A 1 82 ? -1.778 6.417 5.509 1.00 91.12 82 TYR A C 1
ATOM 618 O O . TYR A 1 82 ? -2.838 5.818 5.661 1.00 91.12 82 TYR A O 1
ATOM 626 N N . ASN A 1 83 ? -0.929 6.627 6.521 1.00 91.00 83 ASN A N 1
ATOM 627 C CA . ASN A 1 83 ? -1.216 6.162 7.880 1.00 91.00 83 ASN A CA 1
ATOM 628 C C . ASN A 1 83 ? -2.451 6.847 8.4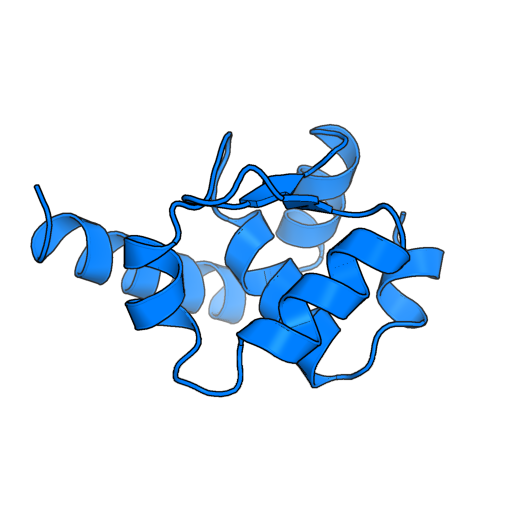85 1.00 91.00 83 ASN A C 1
ATOM 630 O O . ASN A 1 83 ? -3.235 6.190 9.161 1.00 91.00 83 ASN A O 1
ATOM 634 N N . GLN A 1 84 ? -2.661 8.141 8.226 1.00 91.06 84 GLN A N 1
ATOM 635 C CA . GLN A 1 84 ? -3.862 8.852 8.676 1.00 91.06 84 GLN A CA 1
ATOM 636 C C . GLN 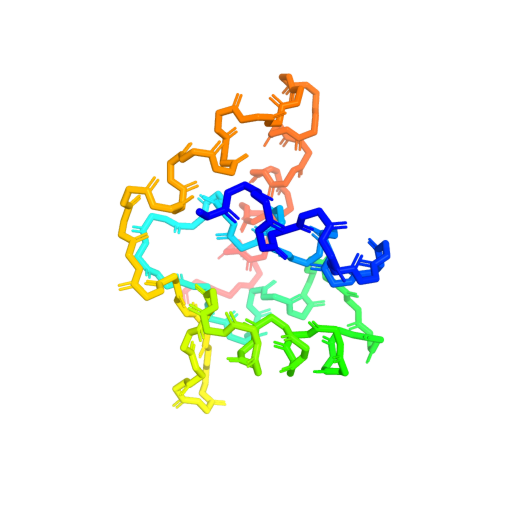A 1 84 ? -5.128 8.300 8.018 1.00 91.06 84 GLN A C 1
ATOM 638 O O . GLN A 1 84 ? -6.120 8.080 8.704 1.00 91.06 84 GLN A O 1
ATOM 643 N N . ARG A 1 85 ? -5.089 8.031 6.708 1.00 87.62 85 ARG A N 1
ATOM 644 C CA . ARG A 1 85 ? -6.225 7.422 5.999 1.00 87.62 85 ARG A CA 1
ATOM 645 C C . ARG A 1 85 ? -6.498 5.993 6.468 1.00 87.62 85 ARG A C 1
ATOM 647 O O . ARG A 1 85 ? -7.653 5.635 6.661 1.00 87.62 85 ARG A O 1
ATOM 654 N N . ALA A 1 86 ? -5.451 5.198 6.692 1.00 87.12 86 ALA A N 1
ATOM 655 C CA . ALA A 1 86 ? -5.582 3.851 7.243 1.00 87.12 86 ALA A CA 1
ATOM 656 C C . ALA A 1 86 ? -6.206 3.874 8.647 1.00 87.12 86 ALA A C 1
ATOM 658 O O . ALA A 1 86 ? -7.101 3.084 8.932 1.00 87.12 86 ALA A O 1
ATOM 659 N N . LEU A 1 87 ? -5.780 4.814 9.498 1.00 89.19 87 LEU A N 1
ATOM 660 C CA . LEU A 1 87 ? -6.361 5.010 10.824 1.00 89.19 87 LEU A CA 1
ATOM 661 C C . LEU A 1 87 ? -7.837 5.423 10.749 1.00 89.19 87 LEU A C 1
ATOM 663 O O . LEU A 1 87 ? -8.645 4.861 11.477 1.00 89.19 87 LEU A O 1
ATOM 667 N N . ALA A 1 88 ? -8.193 6.360 9.865 1.00 88.12 88 ALA A N 1
ATOM 668 C CA . ALA A 1 88 ? -9.582 6.779 9.678 1.00 88.12 88 ALA A CA 1
ATOM 669 C C . ALA A 1 88 ? -10.471 5.603 9.240 1.00 88.12 88 ALA A C 1
ATOM 671 O O . ALA A 1 88 ? -11.518 5.374 9.836 1.00 88.12 88 ALA A O 1
ATOM 672 N N . ALA A 1 89 ? -10.008 4.795 8.282 1.00 84.81 89 ALA A N 1
ATOM 673 C CA . ALA A 1 89 ? -10.740 3.611 7.843 1.00 84.81 89 ALA A CA 1
ATOM 674 C C . ALA A 1 89 ? -10.969 2.614 8.997 1.00 84.81 89 ALA A C 1
ATOM 676 O O . ALA A 1 89 ? -12.078 2.103 9.148 1.00 84.81 89 ALA A O 1
ATOM 677 N N . LEU A 1 90 ? -9.945 2.358 9.826 1.00 84.69 90 LEU A N 1
ATOM 678 C CA . LEU A 1 90 ? -10.047 1.491 11.013 1.00 84.69 90 LEU A CA 1
ATOM 679 C C . LEU A 1 90 ? -11.048 2.023 12.047 1.00 84.69 90 LEU A C 1
ATOM 681 O O . LEU A 1 90 ? -11.712 1.245 12.718 1.00 84.69 90 LEU A O 1
ATOM 685 N N . GLN A 1 91 ? -11.163 3.343 12.192 1.00 87.94 91 GLN A N 1
ATOM 686 C CA . GLN A 1 91 ? -12.137 3.951 13.102 1.00 87.94 91 GLN A CA 1
ATOM 687 C C . GLN A 1 91 ? -13.577 3.823 12.589 1.00 87.94 91 GLN A C 1
ATOM 689 O O . GLN A 1 91 ? -14.504 3.739 13.392 1.00 87.94 91 GLN A O 1
ATOM 694 N N . GLU A 1 92 ? -13.765 3.802 11.270 1.00 83.69 92 GLU A N 1
ATOM 695 C CA . GLU A 1 92 ? -15.069 3.612 10.627 1.00 83.69 92 GLU A CA 1
ATOM 696 C C . GLU A 1 92 ? -15.519 2.138 10.615 1.00 83.69 92 GLU A C 1
ATOM 698 O O . GLU A 1 92 ? -16.713 1.875 10.486 1.00 83.69 92 GLU A O 1
ATOM 703 N N . ASN A 1 93 ? -14.591 1.184 10.772 1.00 73.19 93 ASN A N 1
ATOM 704 C CA . ASN A 1 93 ? -14.851 -0.262 10.776 1.00 73.19 93 ASN A CA 1
ATOM 705 C C . ASN A 1 93 ? -14.037 -0.969 11.889 1.00 73.19 93 ASN A C 1
ATOM 707 O O . ASN A 1 93 ? -12.969 -1.513 11.593 1.00 73.19 93 ASN A O 1
ATOM 711 N N . PRO A 1 94 ? -14.501 -0.923 13.156 1.00 60.25 94 PRO A N 1
ATOM 712 C CA . PRO A 1 94 ? -13.806 -1.508 14.308 1.00 60.25 94 PRO A CA 1
ATOM 713 C C . PRO A 1 94 ? -13.829 -3.043 14.362 1.00 60.25 94 PRO A C 1
ATOM 715 O O . PRO A 1 94 ? -14.798 -3.657 13.857 1.00 60.25 94 PRO A O 1
#

Solvent-accessible surface area (backbone atoms only — not comparable to full-atom values): 5248 Å² total; per-residue (Å²): 100,66,79,58,52,71,71,42,53,75,64,21,37,52,48,51,52,56,47,25,77,37,95,67,58,37,42,45,74,46,46,46,71,67,53,49,90,74,36,62,68,24,49,50,49,36,34,75,70,64,51,33,40,81,71,88,66,27,38,28,55,71,40,70,69,51,27,51,54,50,43,68,69,43,52,74,67,57,50,49,52,47,52,52,44,52,51,53,33,44,70,76,58,120

Nearest PDB structures (foldseek):
  6mfv-assembly4_D  TM=8.021E-01  e=5.661E-03  Pyrococcus horikoshii OT3
  1u2w-assembly1_A  TM=6.796E-01  e=1.855E-01  Staphylococcus aureus
  2fna-assembly2_B  TM=7.118E-01  e=2.826E-01  Saccharolobus solfataricus P2
  7wbu-assembly1_A  TM=6.101E-01  e=2.359E-01  Bos taurus
  5f1r-assembly1_A  TM=4.514E-01  e=7.858E-01  Listeria monocytogenes EGD-e

pLDDT: mean 87.85, std 8.5, range [56.78, 95.69]

Mean predicted aligned error: 3.92 Å

Secondary structure (DSSP, 8-state):
-HHHHTTS-HHHHHHHHHHHT-SS-EEHHHHHHHH-TTHHHHHHHHHHTTSEEE-SSEEEES-HHHHHHHHHHS-HHHHHHHHHHHHHHHHH--

Radius of gyration: 11.99 Å; Cα contacts (8 Å, |Δi|>4): 114; 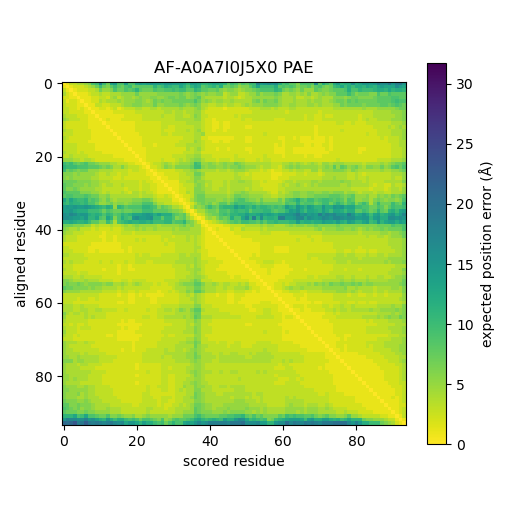chains: 1; bounding box: 28×26×29 Å

Sequence (94 aa):
VLARAERLSPGARSMLDAVSVFPRRADAWALSGLCGIAAAGQLAECVSQGLLEDFGDGYAFRHEIARRAIEMALTPSRRREYNQRALAALQENP